Protein AF-A0A377XH14-F1 (afdb_monomer_lite)

Foldseek 3Di:
DAAEDEAADDDPVSVVVCVVVVHHYDYDPPPPPPPPPDD

Radius of gyration: 13.1 Å; chains: 1; bounding box: 25×19×39 Å

Organism: Klebsiella pneumoniae (NCBI:txid573)

Structure (mmCIF, N/CA/C/O backbone):
data_AF-A0A377XH14-F1
#
_entry.id   AF-A0A377XH14-F1
#
loop_
_atom_site.group_PDB
_atom_site.id
_atom_site.type_symbol
_atom_site.label_atom_id
_atom_site.label_alt_id
_atom_site.label_comp_id
_atom_site.label_asym_id
_atom_site.label_entity_id
_atom_site.label_seq_id
_atom_site.pdbx_PDB_ins_code
_atom_site.Cartn_x
_atom_site.Cartn_y
_atom_site.Cartn_z
_atom_site.occupancy
_atom_site.B_iso_or_equiv
_atom_site.auth_seq_id
_atom_site.auth_comp_id
_atom_site.auth_asym_id
_atom_site.auth_atom_id
_atom_site.pdbx_PDB_model_num
ATOM 1 N N . MET A 1 1 ? -16.116 4.780 4.833 1.00 82.31 1 MET A N 1
ATOM 2 C CA . MET A 1 1 ? -15.060 5.262 3.915 1.00 82.31 1 MET A CA 1
ATOM 3 C C . MET A 1 1 ? -14.021 4.158 3.783 1.00 82.31 1 MET A C 1
ATOM 5 O O . MET A 1 1 ? -13.709 3.561 4.803 1.00 82.31 1 MET A O 1
ATOM 9 N N . LYS A 1 2 ? -13.553 3.821 2.577 1.00 88.12 2 LYS A N 1
ATOM 10 C CA . LYS A 1 2 ? -12.493 2.817 2.371 1.00 88.12 2 LYS A CA 1
ATOM 11 C C . LYS A 1 2 ? -11.298 3.503 1.710 1.00 88.12 2 LYS A C 1
ATOM 13 O O . LYS A 1 2 ? -11.507 4.230 0.742 1.00 88.12 2 LYS A O 1
ATOM 18 N N . ILE A 1 3 ? -10.098 3.300 2.251 1.00 93.25 3 ILE A N 1
ATOM 19 C CA . ILE A 1 3 ? -8.849 3.886 1.744 1.00 93.25 3 ILE A CA 1
ATOM 20 C C . ILE A 1 3 ? -8.040 2.804 1.031 1.00 93.25 3 ILE A C 1
ATOM 22 O O . ILE A 1 3 ? -7.958 1.670 1.508 1.00 93.25 3 ILE A O 1
ATOM 26 N N . TYR A 1 4 ? -7.471 3.177 -0.116 1.00 93.62 4 TYR A N 1
ATOM 27 C CA . TYR A 1 4 ? -6.678 2.301 -0.966 1.00 93.62 4 TYR A CA 1
ATOM 28 C C . TYR A 1 4 ? -5.366 2.973 -1.369 1.00 93.62 4 TYR A C 1
ATOM 30 O O . TYR A 1 4 ? -5.356 4.147 -1.738 1.00 93.62 4 TYR A O 1
ATOM 38 N N . LEU A 1 5 ? -4.284 2.200 -1.333 1.00 92.25 5 LEU A N 1
ATOM 39 C CA . LEU A 1 5 ? -2.982 2.537 -1.887 1.00 92.25 5 LEU A CA 1
ATOM 40 C C . LEU A 1 5 ? -2.902 2.008 -3.326 1.00 92.25 5 LEU A C 1
ATOM 42 O O . LEU A 1 5 ? -3.099 0.812 -3.556 1.00 92.25 5 LEU A O 1
ATOM 46 N N . LEU A 1 6 ? -2.643 2.903 -4.281 1.00 92.50 6 LEU A N 1
ATOM 47 C CA . LEU A 1 6 ? -2.489 2.578 -5.701 1.00 92.50 6 LEU A CA 1
ATOM 48 C C . LEU A 1 6 ? -0.998 2.585 -6.062 1.00 92.50 6 LEU A C 1
ATOM 50 O O . LEU A 1 6 ? -0.372 3.642 -6.007 1.00 92.50 6 LEU A O 1
ATOM 54 N N . ASP A 1 7 ? -0.448 1.427 -6.428 1.00 87.31 7 ASP A N 1
ATOM 55 C CA . ASP A 1 7 ? 0.945 1.277 -6.871 1.00 87.31 7 ASP A CA 1
ATOM 56 C C . ASP A 1 7 ? 1.024 0.963 -8.375 1.00 87.31 7 ASP A C 1
ATOM 58 O O . ASP A 1 7 ? 0.566 -0.085 -8.840 1.00 87.31 7 ASP A O 1
ATOM 62 N N . ASP A 1 8 ? 1.621 1.879 -9.137 1.00 83.06 8 ASP A N 1
ATOM 63 C CA . ASP A 1 8 ? 1.830 1.764 -10.590 1.00 83.06 8 ASP A CA 1
ATOM 64 C C . ASP A 1 8 ? 3.204 1.164 -10.949 1.00 83.06 8 ASP A C 1
ATOM 66 O O . ASP A 1 8 ? 3.563 1.021 -12.115 1.00 83.06 8 ASP A O 1
ATOM 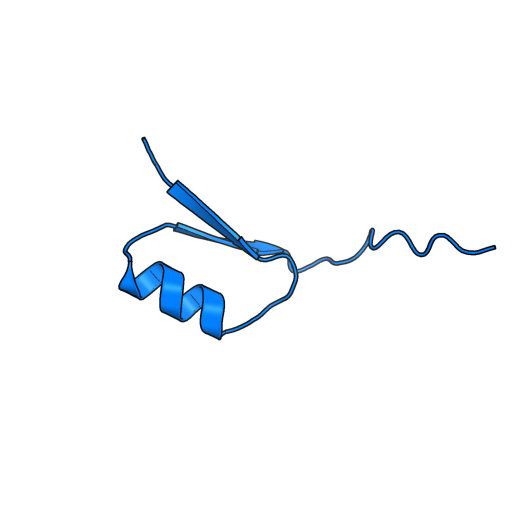70 N N . GLY A 1 9 ? 4.007 0.804 -9.948 1.00 70.31 9 GLY A N 1
ATOM 71 C CA . GLY A 1 9 ? 5.333 0.249 -10.154 1.00 70.31 9 GLY A CA 1
ATOM 72 C C . GLY A 1 9 ? 5.643 -0.784 -9.097 1.00 70.31 9 GLY A C 1
ATOM 73 O O . GLY A 1 9 ? 6.347 -0.451 -8.159 1.00 70.31 9 GLY A O 1
ATOM 74 N N . LYS A 1 10 ? 5.149 -2.016 -9.294 1.00 71.12 10 LYS A N 1
ATOM 75 C CA . LYS A 1 10 ? 5.341 -3.227 -8.467 1.00 71.12 10 LYS A CA 1
ATOM 76 C C . LYS A 1 10 ? 6.489 -3.141 -7.448 1.00 71.12 10 LYS A C 1
ATOM 78 O O . LYS A 1 10 ? 7.560 -3.711 -7.667 1.00 71.12 10 LYS A O 1
ATOM 83 N N . ARG A 1 11 ? 6.255 -2.487 -6.314 1.00 85.88 11 ARG A N 1
ATOM 84 C CA . ARG A 1 11 ? 7.208 -2.423 -5.201 1.00 85.88 11 ARG A CA 1
ATOM 85 C C . ARG A 1 11 ? 6.632 -3.196 -4.033 1.00 85.88 11 ARG A C 1
ATOM 87 O O . ARG A 1 11 ? 5.576 -2.860 -3.499 1.00 85.88 11 ARG A O 1
ATOM 94 N N . SER A 1 12 ? 7.334 -4.249 -3.627 1.00 85.94 12 SER A N 1
ATOM 95 C CA . SER A 1 12 ? 6.929 -5.111 -2.511 1.00 85.94 12 SER A CA 1
ATOM 96 C C . SER A 1 12 ? 6.730 -4.340 -1.203 1.00 85.94 12 SER A C 1
ATOM 98 O O . SER A 1 12 ? 5.867 -4.692 -0.404 1.00 85.94 12 SER A O 1
ATOM 100 N N . GLU A 1 13 ? 7.474 -3.255 -1.008 1.00 91.88 13 GLU A N 1
ATOM 101 C CA . GLU A 1 13 ? 7.438 -2.399 0.174 1.00 91.88 13 GLU A CA 1
ATOM 102 C C . GLU A 1 13 ? 6.073 -1.718 0.359 1.00 91.88 13 GLU A C 1
ATOM 104 O O . GLU A 1 13 ? 5.615 -1.556 1.488 1.00 91.88 13 GLU A O 1
ATOM 109 N N . PHE A 1 14 ? 5.381 -1.378 -0.735 1.00 91.00 14 PHE A N 1
ATOM 110 C CA . PHE A 1 14 ? 4.062 -0.737 -0.682 1.00 91.00 14 PHE A CA 1
ATOM 111 C C . PHE A 1 14 ? 2.976 -1.724 -0.244 1.00 91.00 14 PHE A C 1
ATOM 113 O O . PHE A 1 14 ? 2.067 -1.352 0.498 1.00 91.00 14 PHE A O 1
ATOM 120 N N . ALA A 1 15 ? 3.098 -2.99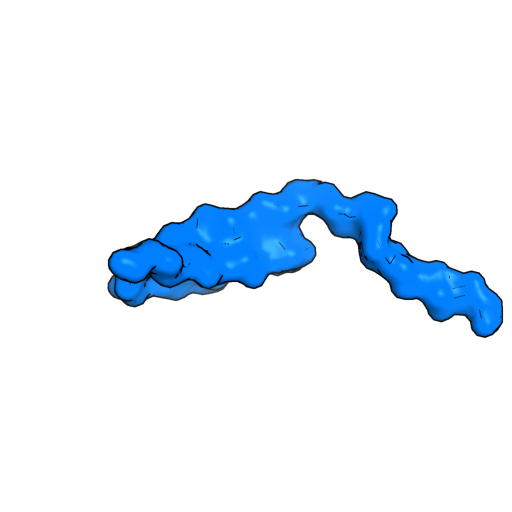4 -0.640 1.00 90.44 15 ALA A N 1
ATOM 121 C CA . ALA A 1 15 ? 2.197 -4.052 -0.195 1.00 90.44 15 ALA A CA 1
ATOM 122 C C . ALA A 1 15 ? 2.346 -4.322 1.312 1.00 90.44 15 ALA A C 1
ATOM 124 O O . ALA A 1 15 ? 1.345 -4.448 2.018 1.00 90.44 15 ALA A O 1
ATOM 125 N N . VAL A 1 16 ? 3.590 -4.365 1.808 1.00 94.75 16 VAL A N 1
ATOM 126 C CA . VAL A 1 16 ? 3.889 -4.538 3.241 1.00 94.75 16 VAL A CA 1
ATOM 127 C C . VAL A 1 16 ? 3.342 -3.365 4.049 1.00 94.75 16 VAL A C 1
ATOM 129 O O . VAL A 1 16 ? 2.642 -3.577 5.035 1.00 94.75 16 VAL A O 1
ATOM 132 N N . PHE A 1 17 ? 3.596 -2.135 3.600 1.00 94.38 17 PHE A N 1
ATOM 133 C CA . PHE A 1 17 ? 3.089 -0.937 4.262 1.00 94.38 17 PHE A CA 1
ATOM 134 C C . PHE A 1 17 ? 1.557 -0.911 4.322 1.00 94.38 17 PHE A C 1
ATOM 136 O O . PHE A 1 17 ? 0.990 -0.645 5.377 1.00 94.38 17 PHE A O 1
ATOM 143 N N . ALA A 1 18 ? 0.873 -1.228 3.217 1.00 94.56 18 ALA A N 1
ATOM 144 C CA . ALA A 1 18 ? -0.588 -1.249 3.183 1.00 94.56 18 ALA A CA 1
ATOM 145 C C . ALA A 1 18 ? -1.188 -2.270 4.165 1.00 94.56 18 ALA A C 1
ATOM 147 O O . ALA A 1 18 ? -2.206 -1.984 4.797 1.00 94.56 18 ALA A O 1
ATOM 148 N N . ALA A 1 19 ? -0.538 -3.428 4.328 1.00 94.31 19 ALA A N 1
ATOM 149 C CA . ALA A 1 19 ? -0.927 -4.426 5.319 1.00 94.31 19 ALA A CA 1
ATOM 150 C C . ALA A 1 19 ? -0.704 -3.933 6.760 1.00 94.31 19 ALA A C 1
ATOM 152 O O . ALA A 1 19 ? -1.586 -4.116 7.595 1.00 94.31 19 ALA A O 1
ATOM 153 N N . ASP A 1 20 ? 0.428 -3.277 7.031 1.00 97.06 20 ASP A N 1
ATOM 154 C CA . ASP A 1 20 ? 0.789 -2.759 8.359 1.00 97.06 20 ASP A CA 1
ATOM 155 C C . ASP A 1 20 ? -0.195 -1.686 8.854 1.00 97.06 20 ASP A C 1
ATOM 157 O O . ASP A 1 20 ? -0.661 -1.721 9.992 1.00 97.06 20 ASP A O 1
ATOM 161 N N . VAL A 1 21 ? -0.604 -0.772 7.968 1.00 95.75 21 VAL A N 1
ATOM 162 C CA . VAL A 1 21 ? -1.544 0.312 8.309 1.00 95.75 21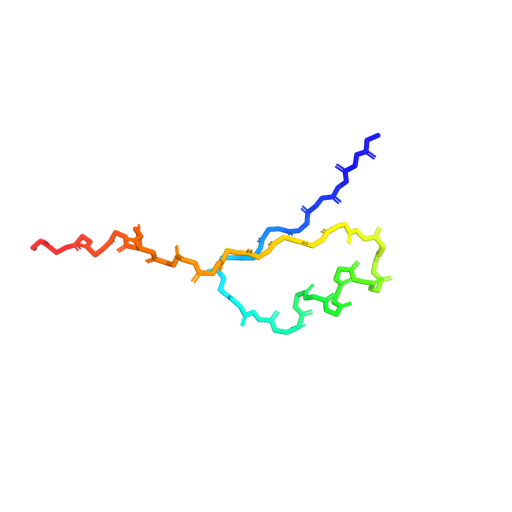 VAL A CA 1
ATOM 163 C C . VAL A 1 21 ? -3.020 -0.051 8.089 1.00 95.75 21 VAL A C 1
ATOM 165 O O . VAL A 1 21 ? -3.904 0.765 8.355 1.00 95.75 21 VAL A O 1
ATOM 168 N N . GLY A 1 22 ? -3.310 -1.262 7.602 1.00 95.62 22 GLY A N 1
ATOM 169 C CA . GLY A 1 22 ? -4.671 -1.779 7.438 1.00 95.62 22 GLY A CA 1
ATOM 170 C C . GLY A 1 22 ? -5.481 -1.148 6.296 1.00 95.62 22 GLY A C 1
ATOM 171 O O . GLY A 1 22 ? -6.701 -1.010 6.413 1.00 95.62 22 GLY A O 1
ATOM 172 N N . VAL A 1 23 ? -4.836 -0.759 5.192 1.00 96.31 23 VAL A N 1
ATOM 173 C CA . VAL A 1 23 ? -5.504 -0.198 4.000 1.00 96.31 23 VAL A CA 1
ATOM 174 C C . VAL A 1 23 ? -5.481 -1.171 2.825 1.00 96.31 23 VAL A C 1
ATOM 176 O O . VAL A 1 23 ? -4.636 -2.056 2.729 1.00 96.31 23 VAL A 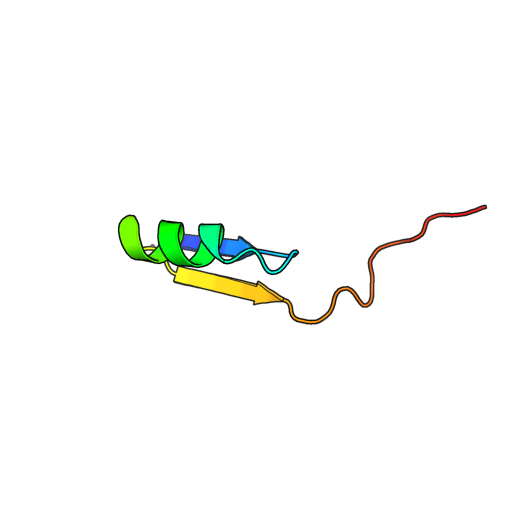O 1
ATOM 179 N N . GLY A 1 24 ? -6.429 -1.013 1.897 1.00 94.12 24 GLY A N 1
ATOM 180 C CA . GLY A 1 24 ? -6.442 -1.827 0.684 1.00 94.12 24 GLY A CA 1
ATOM 181 C C . GLY A 1 24 ? -5.254 -1.495 -0.223 1.00 94.12 24 GLY A C 1
ATOM 182 O O . GLY A 1 24 ? -4.851 -0.340 -0.317 1.00 94.12 24 GLY A O 1
ATOM 183 N N . TYR A 1 25 ? -4.726 -2.491 -0.930 1.00 93.62 25 TYR A N 1
ATOM 184 C CA . TYR A 1 25 ? -3.604 -2.338 -1.857 1.00 93.62 25 TYR A CA 1
ATOM 185 C C . TYR A 1 25 ? -4.010 -2.790 -3.261 1.00 93.62 25 TYR A C 1
ATOM 187 O O . TYR A 1 25 ? -4.555 -3.882 -3.424 1.00 93.62 25 TYR A O 1
ATOM 195 N N . ILE A 1 26 ? -3.774 -1.947 -4.268 1.00 91.56 26 ILE A N 1
ATOM 196 C CA . ILE A 1 26 ? -4.075 -2.229 -5.676 1.00 91.56 26 ILE A CA 1
ATOM 197 C C . ILE A 1 26 ? -2.825 -1.923 -6.498 1.00 91.56 26 ILE A C 1
ATOM 199 O O . ILE A 1 26 ? -2.334 -0.797 -6.478 1.00 91.56 26 ILE A O 1
ATOM 203 N N . THR A 1 27 ? -2.344 -2.910 -7.256 1.00 87.56 27 THR A N 1
ATOM 204 C CA . THR A 1 27 ? -1.220 -2.752 -8.188 1.00 87.56 27 THR A CA 1
ATOM 205 C C . THR A 1 27 ? -1.677 -2.937 -9.633 1.00 87.56 27 THR A C 1
ATOM 207 O O . THR A 1 27 ? -2.556 -3.761 -9.906 1.00 87.56 27 THR A O 1
ATOM 210 N N . ARG A 1 28 ? -1.103 -2.171 -10.566 1.00 81.94 28 ARG A N 1
ATOM 211 C CA . ARG A 1 28 ? -1.292 -2.375 -12.010 1.00 81.94 28 ARG A CA 1
ATOM 212 C C . ARG A 1 28 ? -0.144 -3.220 -12.563 1.00 81.94 28 ARG A C 1
ATOM 214 O O . ARG A 1 28 ? 1.024 -2.964 -12.293 1.00 81.94 28 ARG A O 1
ATOM 221 N N . ASN A 1 29 ? -0.483 -4.254 -13.335 1.00 67.69 29 ASN A N 1
ATOM 222 C CA . ASN A 1 29 ? 0.493 -5.129 -13.994 1.00 67.69 29 ASN A CA 1
ATOM 223 C C . ASN A 1 29 ? 0.955 -4.583 -15.359 1.00 67.69 29 ASN A C 1
ATOM 225 O O . ASN A 1 29 ? 1.847 -5.167 -15.975 1.00 67.69 29 ASN A O 1
ATOM 229 N N . ASP A 1 30 ? 0.354 -3.487 -15.826 1.00 60.47 30 ASP A N 1
ATOM 230 C CA . ASP A 1 30 ? 0.323 -3.103 -17.229 1.00 60.47 30 ASP A CA 1
ATOM 231 C C . ASP A 1 30 ? 0.776 -1.648 -17.388 1.00 60.47 30 ASP A C 1
ATOM 233 O O . ASP A 1 30 ? -0.039 -0.742 -17.560 1.00 60.47 30 ASP A O 1
ATOM 237 N N . ASN A 1 31 ? 2.083 -1.406 -17.442 1.00 56.53 31 ASN A N 1
ATOM 238 C CA . ASN A 1 31 ? 2.632 -0.084 -17.781 1.00 56.53 31 ASN A CA 1
ATOM 239 C C . ASN A 1 31 ? 2.480 0.221 -19.292 1.00 56.53 31 ASN A C 1
ATOM 241 O O . ASN A 1 31 ? 3.322 0.881 -19.895 1.00 56.53 31 ASN A O 1
ATOM 245 N N . LYS A 1 32 ? 1.421 -0.287 -19.944 1.00 55.62 32 LYS A N 1
ATOM 246 C CA . LYS A 1 32 ? 1.215 -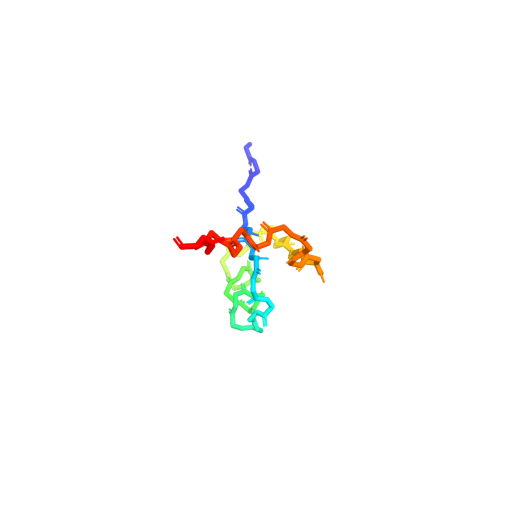0.244 -21.405 1.00 55.62 32 LYS A CA 1
ATOM 247 C C . LYS A 1 32 ? 0.979 1.162 -21.965 1.00 55.62 32 LYS A C 1
ATOM 249 O O . LYS A 1 32 ? 0.968 1.326 -23.182 1.00 55.62 32 LYS A O 1
ATOM 254 N N . HIS A 1 33 ? 0.827 2.169 -21.110 1.00 54.78 33 HIS A N 1
ATOM 255 C CA . HIS A 1 33 ? 0.667 3.569 -21.502 1.00 54.78 33 HIS A CA 1
ATOM 256 C C . HIS A 1 33 ? 1.584 4.505 -20.710 1.00 54.78 33 HIS A C 1
ATOM 258 O O . HIS A 1 33 ? 1.224 5.655 -20.473 1.00 54.78 33 HIS A O 1
ATOM 264 N N . ALA A 1 34 ? 2.776 4.039 -20.309 1.00 54.66 34 ALA A N 1
ATOM 265 C CA . ALA A 1 34 ? 3.842 4.973 -19.970 1.00 54.66 34 ALA A CA 1
ATOM 266 C C . ALA A 1 34 ? 4.143 5.782 -21.238 1.00 54.66 34 ALA A C 1
ATOM 268 O O . ALA A 1 34 ? 4.726 5.281 -22.199 1.00 54.66 34 ALA A O 1
ATOM 269 N N . GLN A 1 35 ? 3.604 6.997 -21.256 1.00 56.53 35 GLN A N 1
ATOM 270 C CA . GLN A 1 35 ? 3.710 7.989 -22.305 1.00 56.53 35 GLN A CA 1
ATOM 271 C C . GLN A 1 35 ? 5.191 8.323 -22.489 1.00 56.53 35 GLN A C 1
ATOM 273 O O . GLN A 1 35 ? 5.718 9.242 -21.870 1.00 56.53 35 GLN A O 1
ATOM 278 N N . SER A 1 36 ? 5.868 7.541 -23.327 1.00 53.91 36 SER A N 1
ATOM 279 C CA . SER A 1 36 ? 7.113 7.941 -23.966 1.00 53.91 36 SER A CA 1
ATOM 280 C C . SER A 1 36 ? 6.760 9.083 -24.912 1.00 53.91 36 SER A C 1
ATOM 282 O O . SER A 1 36 ? 6.511 8.875 -26.096 1.00 53.91 36 SER A O 1
ATOM 284 N N . GLY A 1 37 ? 6.615 10.280 -24.350 1.00 51.09 37 GLY A N 1
ATOM 285 C CA . GLY A 1 37 ? 6.662 11.512 -25.114 1.00 51.09 37 GLY A CA 1
ATOM 286 C C . GLY A 1 37 ? 8.094 11.710 -25.592 1.00 51.09 37 GLY A C 1
ATOM 287 O O . GLY A 1 37 ? 8.904 12.250 -24.857 1.00 51.09 37 GLY A O 1
ATOM 288 N N . GLU A 1 38 ? 8.369 11.231 -26.798 1.00 44.47 38 GLU A N 1
ATOM 289 C CA . GLU A 1 38 ? 9.476 11.628 -27.677 1.00 44.47 38 GLU A CA 1
ATOM 290 C C . GLU A 1 38 ? 8.781 11.961 -29.012 1.00 44.47 38 GLU A C 1
ATOM 292 O O . GLU A 1 38 ? 7.924 11.175 -29.446 1.00 44.47 38 GLU A O 1
ATOM 297 N N . PRO A 1 39 ? 8.992 13.155 -29.593 1.00 48.72 39 PRO A N 1
ATOM 298 C CA . PRO A 1 39 ? 10.266 13.516 -30.229 1.00 48.72 39 PRO A CA 1
ATOM 299 C C . PRO A 1 39 ? 10.976 14.753 -29.659 1.00 48.72 39 PRO A C 1
ATOM 301 O O . PRO A 1 39 ? 10.328 15.551 -28.943 1.00 48.72 39 PRO A O 1
#

Secondary structure (DSSP, 8-state):
---EEEESS--HHHHHHHHHTT-EEEE-S--TT------

pLDDT: mean 79.87, std 16.91, range [44.47, 97.06]

Sequence (39 aa):
MKI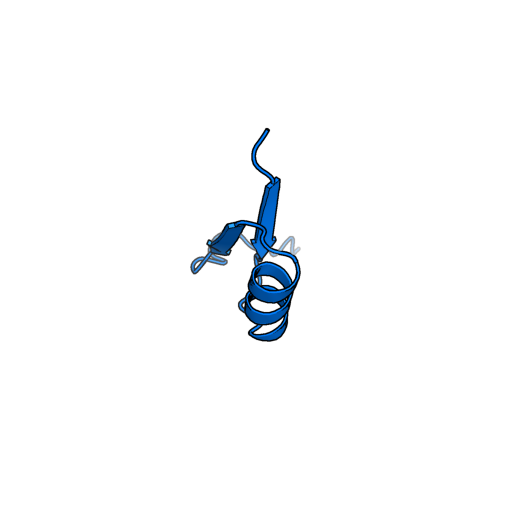YLLDDGKRSEFAVFAADVGVGYITRNDNKHAQSGEP